Protein AF-A0A935LDK7-F1 (afdb_monomer_lite)

pLDDT: mean 86.33, std 9.88, range [52.31, 94.62]

Sequence (90 aa):
MTMEFALIHFGVGLLVVLVIDYGRARLAGESGGSLSLAPVVVGIACAALGHFLSPWATPVVLLLYAAVSINEWLQERRDKKALALRQPKP

Secondary structure (DSSP, 8-state):
--HHHHHHHHHHHHHHHHHHHHHHHHHHT-------SHHHHHHHHHHHHHHHT-TTHHHHHHHHHHHHHHHHHHHHHHHHHHHHHHS---

Radius of gyration: 17.02 Å; chains: 1; bounding box: 39×14×55 Å

Structure (mmCIF, N/CA/C/O backbone):
data_AF-A0A935LDK7-F1
#
_entry.id   AF-A0A935LDK7-F1
#
loop_
_atom_site.g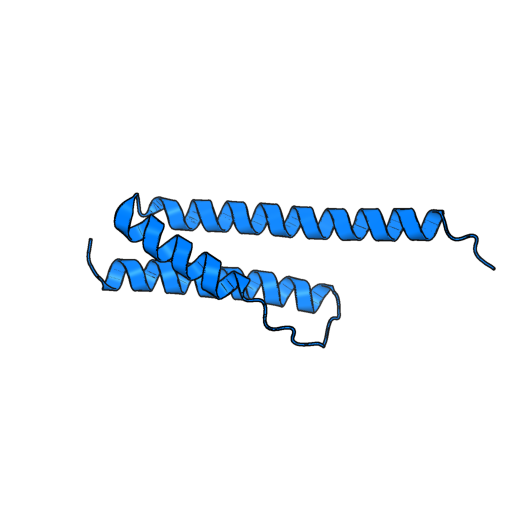roup_PDB
_atom_site.id
_atom_site.type_symbol
_atom_site.label_atom_id
_atom_site.label_alt_id
_atom_site.label_comp_id
_atom_site.label_asym_id
_atom_site.label_entity_id
_atom_site.label_seq_id
_atom_site.pdbx_PDB_ins_code
_atom_site.Cartn_x
_atom_site.Cartn_y
_atom_site.Cartn_z
_atom_site.occupancy
_atom_site.B_iso_or_equiv
_atom_site.auth_seq_id
_atom_site.auth_comp_id
_atom_site.auth_asym_id
_atom_site.auth_atom_id
_atom_site.pdbx_PDB_model_num
ATOM 1 N N . MET A 1 1 ? 14.168 0.579 -18.767 1.00 65.94 1 MET A N 1
ATOM 2 C CA . MET A 1 1 ? 12.946 -0.091 -18.268 1.00 65.94 1 MET A CA 1
ATOM 3 C C . MET A 1 1 ? 11.769 0.400 -19.110 1.00 65.94 1 MET A C 1
ATOM 5 O O . MET A 1 1 ? 11.801 1.562 -19.494 1.00 65.94 1 MET A O 1
ATOM 9 N N . THR A 1 2 ? 10.809 -0.443 -19.504 1.00 86.12 2 THR A N 1
ATOM 10 C CA . THR A 1 2 ? 9.740 -0.062 -20.461 1.00 86.12 2 THR A CA 1
ATOM 11 C C . THR A 1 2 ? 8.547 0.611 -19.769 1.00 86.12 2 THR A C 1
ATOM 13 O O . THR A 1 2 ? 8.396 0.528 -18.551 1.00 86.12 2 THR A O 1
ATOM 16 N N . MET A 1 3 ? 7.685 1.289 -20.537 1.00 85.56 3 MET A N 1
ATOM 17 C CA . MET A 1 3 ? 6.469 1.940 -20.018 1.00 85.56 3 MET A CA 1
ATOM 18 C C . MET A 1 3 ? 5.476 0.928 -19.417 1.00 85.56 3 MET A C 1
ATOM 20 O O . MET A 1 3 ? 4.872 1.188 -18.381 1.00 85.56 3 MET A O 1
ATOM 24 N N . GLU A 1 4 ? 5.379 -0.264 -20.010 1.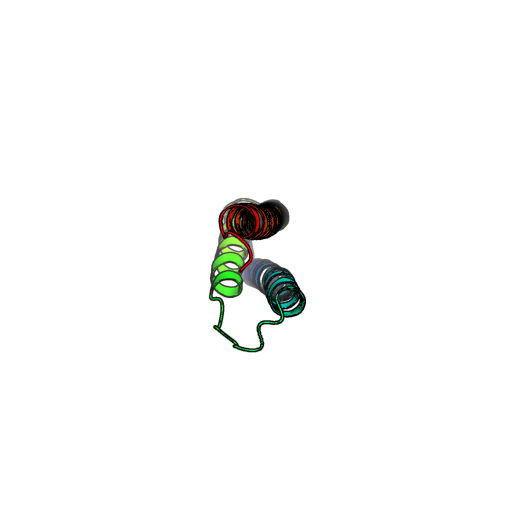00 88.44 4 GLU A N 1
ATOM 25 C CA . GLU A 1 4 ? 4.559 -1.379 -19.513 1.00 88.44 4 GLU A CA 1
ATOM 26 C C . GLU A 1 4 ? 4.966 -1.807 -18.098 1.00 88.44 4 GLU A C 1
ATOM 28 O O . GLU A 1 4 ? 4.117 -2.078 -17.252 1.00 88.44 4 GLU A O 1
ATOM 33 N N . PHE A 1 5 ? 6.268 -1.788 -17.805 1.00 87.56 5 PHE A N 1
ATOM 34 C CA . PHE A 1 5 ? 6.787 -2.126 -16.486 1.00 87.56 5 PHE A CA 1
ATOM 35 C C . PHE A 1 5 ? 6.281 -1.157 -15.406 1.00 87.56 5 PHE A C 1
ATOM 37 O O . PHE A 1 5 ? 5.841 -1.589 -14.339 1.00 87.56 5 PHE A O 1
ATOM 44 N N . ALA A 1 6 ? 6.284 0.147 -15.700 1.00 87.25 6 ALA A N 1
ATOM 45 C CA . ALA A 1 6 ? 5.777 1.171 -14.787 1.00 87.25 6 ALA A CA 1
ATOM 46 C C . ALA A 1 6 ? 4.262 1.035 -14.564 1.00 87.25 6 ALA A C 1
ATOM 48 O O . ALA A 1 6 ? 3.798 1.160 -13.431 1.00 87.25 6 ALA A O 1
ATOM 49 N N . LEU A 1 7 ? 3.500 0.710 -15.616 1.00 91.69 7 LEU A N 1
ATOM 50 C CA . LEU A 1 7 ? 2.054 0.480 -15.526 1.00 91.69 7 LEU A CA 1
ATOM 51 C C . LEU A 1 7 ? 1.709 -0.736 -14.659 1.00 91.69 7 LEU A C 1
ATOM 53 O O . LEU A 1 7 ? 0.758 -0.675 -13.883 1.00 91.69 7 LEU A O 1
ATOM 57 N N . ILE A 1 8 ? 2.497 -1.811 -14.732 1.00 93.06 8 ILE A N 1
ATOM 58 C CA . ILE A 1 8 ? 2.317 -2.980 -13.859 1.00 93.06 8 ILE A CA 1
ATOM 59 C C . ILE A 1 8 ? 2.561 -2.594 -12.394 1.00 93.06 8 ILE A C 1
ATOM 61 O O . ILE A 1 8 ? 1.751 -2.928 -11.533 1.00 93.06 8 ILE A O 1
ATOM 65 N N . HIS A 1 9 ? 3.630 -1.850 -12.102 1.00 91.00 9 HIS A N 1
ATOM 66 C CA . HIS A 1 9 ? 3.956 -1.443 -10.729 1.00 91.00 9 HIS A CA 1
ATOM 67 C C . HIS A 1 9 ? 2.922 -0.453 -10.175 1.00 91.00 9 HIS A C 1
ATOM 69 O O . HIS A 1 9 ? 2.532 -0.561 -9.011 1.00 91.00 9 HIS A O 1
ATOM 75 N N . PHE A 1 10 ? 2.411 0.446 -11.025 1.00 92.88 10 PHE A N 1
ATOM 76 C CA . PHE A 1 10 ? 1.265 1.294 -10.709 1.00 92.88 10 PHE A CA 1
ATOM 77 C C . PHE A 1 10 ? 0.025 0.462 -10.373 1.00 92.88 10 PHE A C 1
ATOM 79 O O . PHE A 1 10 ? -0.555 0.634 -9.306 1.00 92.88 10 PHE A O 1
ATOM 86 N N . GLY A 1 11 ? -0.365 -0.452 -11.266 1.00 92.94 11 GLY A N 1
ATOM 87 C CA . GLY A 1 11 ? -1.583 -1.248 -11.132 1.00 92.94 11 GLY A CA 1
ATOM 88 C C . GLY A 1 11 ? -1.560 -2.162 -9.909 1.00 92.94 11 GLY A C 1
ATOM 89 O O . GLY A 1 11 ? -2.538 -2.214 -9.167 1.00 92.94 11 GLY A O 1
ATOM 90 N N . VAL A 1 12 ? -0.430 -2.824 -9.650 1.00 93.69 12 VAL A N 1
ATOM 91 C CA . VAL A 1 12 ? -0.239 -3.650 -8.448 1.00 93.69 12 VAL A CA 1
ATOM 92 C C . VAL A 1 12 ? -0.285 -2.784 -7.188 1.00 93.69 12 VAL A C 1
ATOM 94 O O . VAL A 1 12 ? -0.987 -3.133 -6.240 1.00 93.69 12 VAL A O 1
ATOM 97 N N . GLY A 1 13 ? 0.403 -1.637 -7.188 1.00 91.19 13 GLY A N 1
ATOM 98 C CA . GLY A 1 13 ? 0.371 -0.680 -6.082 1.00 91.19 13 GLY A CA 1
ATOM 99 C C . GLY A 1 13 ? -1.047 -0.204 -5.759 1.00 91.19 13 GLY A C 1
ATOM 100 O O . GLY A 1 13 ? -1.503 -0.317 -4.623 1.00 91.19 13 GLY A O 1
ATOM 101 N N . LEU A 1 14 ? -1.761 0.259 -6.785 1.00 94.56 14 LEU A N 1
ATOM 102 C CA . LEU A 1 14 ? -3.133 0.748 -6.702 1.00 94.56 14 LEU A CA 1
ATOM 103 C C . LEU A 1 14 ? -4.082 -0.328 -6.160 1.00 94.56 14 LEU A C 1
ATOM 105 O O . LEU A 1 14 ? -4.832 -0.072 -5.219 1.00 94.56 14 LEU A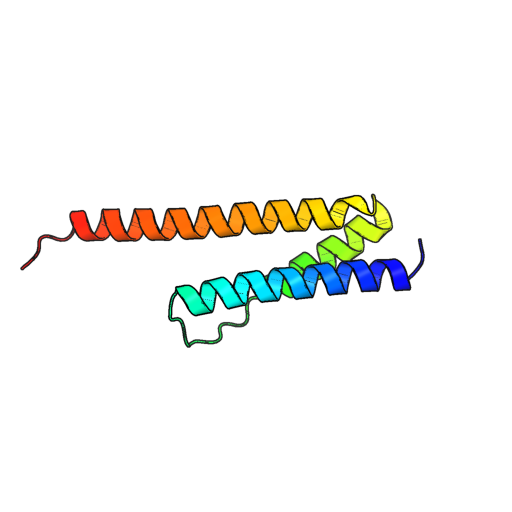 O 1
ATOM 109 N N . LEU A 1 15 ? -4.046 -1.531 -6.739 1.00 94.19 15 LEU A N 1
ATOM 110 C CA . LEU A 1 15 ? -4.973 -2.607 -6.394 1.00 94.19 15 LEU A CA 1
ATOM 111 C C . LEU A 1 15 ? -4.772 -3.092 -4.956 1.00 94.19 15 LEU A C 1
ATOM 113 O O . LEU A 1 15 ? -5.745 -3.246 -4.221 1.00 94.19 15 LEU A O 1
ATOM 117 N N . VAL A 1 16 ? -3.524 -3.314 -4.537 1.00 93.00 16 VAL A N 1
ATOM 118 C CA . VAL A 1 16 ? -3.236 -3.815 -3.185 1.00 93.00 16 VAL A CA 1
ATOM 119 C C . VAL A 1 16 ? -3.655 -2.796 -2.128 1.00 93.00 16 VAL A C 1
ATOM 121 O O . VAL A 1 16 ? -4.278 -3.166 -1.133 1.00 93.00 16 VAL A O 1
ATOM 124 N N . VAL A 1 17 ? -3.373 -1.513 -2.351 1.00 91.75 17 VAL A N 1
ATOM 125 C CA . VAL A 1 17 ? -3.751 -0.462 -1.400 1.00 91.75 17 VAL A CA 1
ATOM 126 C C . VAL A 1 17 ? -5.264 -0.266 -1.355 1.00 91.75 17 VAL A C 1
ATOM 128 O O . VAL A 1 17 ? -5.817 -0.152 -0.266 1.00 91.75 17 VAL A O 1
ATOM 131 N N . LEU A 1 18 ? -5.956 -0.339 -2.499 1.00 91.12 18 LEU A N 1
ATOM 132 C CA . LEU A 1 18 ? -7.424 -0.351 -2.528 1.00 91.12 18 LEU A CA 1
ATOM 133 C C . LEU A 1 18 ? -8.008 -1.490 -1.687 1.00 91.12 18 LEU A C 1
ATOM 135 O O . LEU A 1 18 ? -8.981 -1.278 -0.969 1.00 91.12 18 LEU A O 1
ATOM 139 N N . VAL A 1 19 ? -7.423 -2.690 -1.753 1.00 91.31 19 VAL A N 1
ATOM 140 C CA . VAL A 1 19 ? -7.876 -3.838 -0.953 1.00 91.31 19 VAL A CA 1
ATOM 141 C C . VAL A 1 19 ? -7.668 -3.592 0.544 1.00 91.31 19 VAL A C 1
ATOM 143 O O . VAL A 1 19 ? -8.552 -3.919 1.338 1.00 91.31 19 VAL A O 1
ATOM 146 N N . ILE A 1 20 ? -6.539 -2.995 0.938 1.00 89.62 20 ILE A N 1
ATOM 147 C CA . ILE A 1 20 ? -6.258 -2.645 2.341 1.00 89.62 20 ILE A CA 1
ATOM 148 C C . ILE A 1 20 ? -7.257 -1.596 2.845 1.00 89.62 20 ILE A C 1
ATOM 150 O O . ILE A 1 20 ? -7.883 -1.807 3.887 1.00 89.62 20 ILE A O 1
ATOM 154 N N . ASP A 1 21 ? -7.453 -0.512 2.093 1.00 88.06 21 ASP A N 1
ATOM 155 C CA . ASP A 1 21 ? -8.381 0.569 2.444 1.00 88.06 21 ASP A CA 1
ATOM 156 C C . ASP A 1 21 ? -9.822 0.061 2.529 1.00 88.06 21 ASP A C 1
ATOM 158 O O . ASP A 1 21 ? -10.523 0.316 3.512 1.00 88.06 21 ASP A O 1
ATOM 162 N N . TYR A 1 22 ? -10.250 -0.735 1.548 1.00 87.81 22 TYR A N 1
ATOM 163 C CA . TYR A 1 22 ? -11.568 -1.362 1.559 1.00 87.81 22 TYR A CA 1
ATOM 164 C C . TYR A 1 22 ? -11.746 -2.296 2.764 1.00 87.81 22 TYR A C 1
ATOM 166 O O . TYR A 1 22 ? -12.780 -2.260 3.435 1.00 87.81 22 TYR A O 1
ATOM 174 N N . GLY A 1 23 ? -10.729 -3.104 3.079 1.00 87.81 23 GLY A N 1
ATOM 175 C CA . GLY A 1 23 ? -10.725 -3.969 4.256 1.00 87.81 23 GLY A CA 1
ATOM 176 C C . GLY A 1 23 ? -10.878 -3.179 5.558 1.00 87.81 23 GLY A C 1
ATOM 177 O O . GLY A 1 23 ? -11.695 -3.548 6.405 1.00 87.81 23 GLY A O 1
ATOM 178 N N . ARG A 1 24 ? -10.156 -2.059 5.703 1.00 86.00 24 ARG A N 1
ATOM 179 C CA . ARG A 1 24 ? -10.278 -1.156 6.861 1.00 86.00 24 ARG A CA 1
ATOM 180 C C . ARG A 1 24 ? -11.674 -0.556 6.962 1.00 86.00 24 ARG A C 1
ATOM 182 O O . ARG A 1 24 ? -12.300 -0.708 8.010 1.00 86.00 24 ARG A O 1
ATOM 189 N N . ALA A 1 25 ? -12.185 0.038 5.883 1.00 84.38 25 ALA A N 1
ATOM 190 C CA . ALA A 1 25 ? -13.528 0.621 5.852 1.00 84.38 25 ALA A CA 1
ATOM 191 C C . ALA A 1 25 ? -14.592 -0.417 6.245 1.00 84.38 25 ALA A C 1
ATOM 193 O O . ALA A 1 25 ? -15.465 -0.167 7.083 1.00 84.38 25 ALA A O 1
ATOM 194 N N . ARG A 1 26 ? -14.460 -1.644 5.721 1.00 85.00 26 ARG A N 1
ATOM 195 C CA . ARG A 1 26 ? -15.370 -2.748 6.035 1.00 85.00 26 ARG A CA 1
ATOM 196 C C . ARG A 1 26 ? -15.320 -3.167 7.506 1.00 85.00 26 ARG A C 1
ATOM 198 O O . ARG A 1 26 ? -16.374 -3.491 8.059 1.00 85.00 26 ARG A O 1
ATOM 205 N N . LEU A 1 27 ? -14.132 -3.182 8.117 1.00 84.25 27 LEU A N 1
ATOM 206 C CA . LEU A 1 27 ? -13.916 -3.510 9.534 1.00 84.25 27 LEU A CA 1
ATOM 207 C C . LEU A 1 27 ?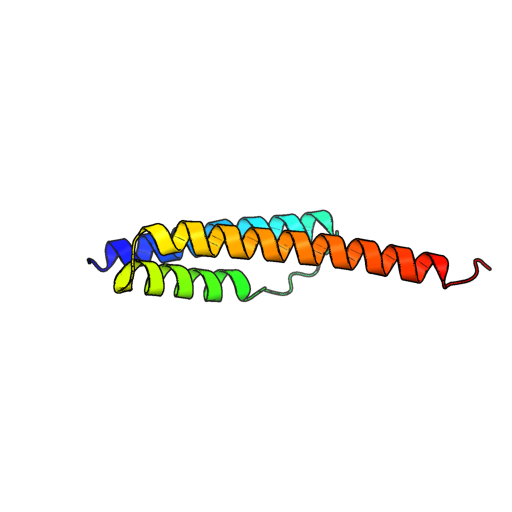 -14.344 -2.381 10.481 1.00 84.25 27 LEU A C 1
ATOM 209 O O . LEU A 1 27 ? -14.737 -2.661 11.613 1.00 84.25 27 LEU A O 1
ATOM 213 N N . ALA A 1 28 ? -14.252 -1.127 10.041 1.00 78.00 28 ALA A N 1
ATOM 214 C CA . ALA A 1 28 ? -14.664 0.045 10.807 1.00 78.00 28 ALA A CA 1
ATOM 215 C C . ALA A 1 28 ? -16.189 0.254 10.804 1.00 78.00 28 ALA A C 1
ATOM 217 O O . ALA A 1 28 ? -16.708 0.971 11.657 1.00 78.00 28 ALA A O 1
ATOM 218 N N . GLY A 1 29 ? -16.912 -0.399 9.886 1.00 74.44 29 GLY A N 1
ATOM 219 C CA . GLY A 1 29 ? -18.351 -0.188 9.705 1.00 74.44 29 GLY A CA 1
ATOM 220 C C . GLY A 1 29 ? -18.672 1.168 9.071 1.00 74.44 29 GLY A C 1
ATOM 221 O O . GLY A 1 29 ? -19.815 1.614 9.125 1.00 74.44 29 GLY A O 1
ATOM 222 N N . GLU A 1 30 ? -17.673 1.825 8.480 1.00 70.38 30 GLU A N 1
ATOM 223 C CA . GLU A 1 30 ? -17.827 3.109 7.811 1.00 70.38 30 GLU A CA 1
ATOM 224 C C . GLU A 1 30 ? -18.493 2.888 6.448 1.00 70.38 30 GLU A C 1
ATOM 226 O O . GLU A 1 30 ? -17.909 2.334 5.521 1.00 70.38 30 GLU A O 1
ATOM 231 N N . SER A 1 31 ? -19.753 3.309 6.329 1.00 57.72 31 SER A N 1
ATOM 232 C CA . SER A 1 31 ? -20.497 3.348 5.062 1.00 57.72 31 SER A CA 1
ATOM 233 C C . SER A 1 31 ? -20.269 4.647 4.277 1.00 57.72 31 SER A C 1
ATOM 235 O O . SER A 1 31 ? -20.776 4.798 3.167 1.00 57.72 31 SER A O 1
ATOM 237 N N . GLY A 1 32 ? -19.535 5.603 4.854 1.00 53.78 32 GLY A N 1
ATOM 238 C CA . GLY A 1 32 ? -19.200 6.879 4.230 1.00 53.78 32 GLY A CA 1
ATOM 239 C C . GLY A 1 32 ? -17.956 6.741 3.363 1.00 53.78 32 GLY A C 1
ATOM 240 O O . GLY A 1 32 ? -16.846 6.698 3.881 1.00 53.78 32 GLY A O 1
ATOM 241 N N . GLY A 1 33 ? -18.146 6.676 2.045 1.00 52.31 33 GLY A N 1
ATOM 242 C CA . GLY A 1 33 ? -17.075 6.612 1.050 1.00 52.31 33 GLY A CA 1
ATOM 243 C C . GLY A 1 33 ? -16.277 7.912 0.952 1.00 52.31 33 GLY A C 1
ATOM 244 O O . GLY A 1 33 ? -16.364 8.613 -0.052 1.00 52.31 33 GLY A O 1
ATOM 245 N N . SER A 1 34 ? -15.496 8.244 1.982 1.00 57.56 34 SER A N 1
ATOM 246 C CA . SER A 1 34 ? -14.417 9.214 1.819 1.00 57.56 34 SER A CA 1
ATOM 247 C C . SER A 1 34 ? -13.384 8.573 0.897 1.00 57.56 34 SER A C 1
ATOM 249 O O . SER A 1 34 ? -12.761 7.570 1.245 1.00 57.56 34 SER A O 1
ATOM 251 N N . LEU A 1 35 ? -13.287 9.087 -0.328 1.00 62.31 35 LEU A N 1
ATOM 252 C CA . LEU A 1 35 ? -12.370 8.588 -1.347 1.00 62.31 35 LEU A CA 1
ATOM 253 C C . LEU A 1 35 ? -10.931 8.837 -0.875 1.00 62.31 35 LEU A C 1
ATOM 255 O O . LEU A 1 35 ? -10.387 9.929 -1.028 1.00 62.31 35 LEU A O 1
ATOM 259 N N . SER A 1 36 ? -10.328 7.816 -0.266 1.00 79.62 36 SER A N 1
ATOM 260 C CA . SER A 1 36 ? -8.912 7.814 0.087 1.00 79.62 36 SER A CA 1
ATOM 261 C C . SER A 1 36 ? -8.087 7.996 -1.186 1.00 79.62 36 SER A C 1
ATOM 263 O O . SER A 1 36 ? -8.217 7.233 -2.143 1.00 79.62 36 SER A O 1
ATOM 265 N N . LEU A 1 37 ? -7.228 9.017 -1.205 1.00 87.69 37 LEU A N 1
ATOM 266 C CA . LEU A 1 37 ? -6.240 9.210 -2.272 1.00 87.69 37 LEU A CA 1
ATOM 267 C C . LEU A 1 37 ? -5.010 8.307 -2.091 1.00 87.69 37 LEU A C 1
ATOM 269 O O . LEU A 1 37 ? -4.165 8.248 -2.986 1.00 87.69 37 LEU A O 1
ATOM 273 N N . ALA A 1 38 ? -4.905 7.584 -0.969 1.00 86.94 38 ALA A N 1
ATOM 274 C CA . ALA A 1 38 ? -3.764 6.726 -0.669 1.00 86.94 38 ALA A CA 1
ATOM 275 C C . ALA A 1 38 ? -3.468 5.686 -1.765 1.00 86.94 38 ALA A C 1
ATOM 277 O O . ALA A 1 38 ? -2.299 5.574 -2.141 1.00 86.94 38 ALA A O 1
ATOM 278 N N . PRO A 1 39 ? -4.457 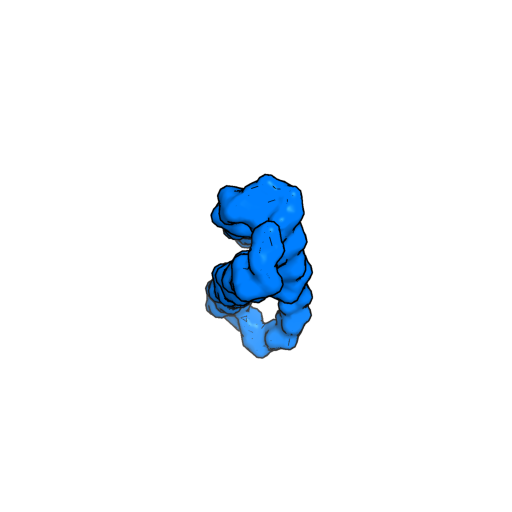4.995 -2.372 1.00 88.75 39 PRO A N 1
ATOM 279 C CA . PRO A 1 39 ? -4.169 4.033 -3.429 1.00 88.75 39 PRO A CA 1
ATOM 280 C C . PRO A 1 39 ? -3.525 4.666 -4.659 1.00 88.75 39 PRO A C 1
ATOM 282 O O . PRO A 1 39 ? -2.613 4.088 -5.247 1.00 88.75 39 PRO A O 1
ATOM 285 N N . VAL A 1 40 ? -3.957 5.873 -5.032 1.00 91.25 40 VAL A N 1
ATOM 286 C CA . VAL A 1 40 ? -3.407 6.590 -6.188 1.00 91.25 40 VAL A CA 1
ATOM 287 C C . VAL A 1 40 ? -1.980 7.047 -5.896 1.00 91.25 40 VAL A C 1
ATOM 289 O O . VAL A 1 40 ? -1.083 6.809 -6.703 1.00 91.25 40 VAL A O 1
ATOM 292 N N . VAL A 1 41 ? -1.748 7.653 -4.728 1.00 92.12 41 VAL A N 1
ATOM 293 C CA . VAL A 1 41 ? -0.420 8.148 -4.329 1.00 92.12 41 VAL A CA 1
ATOM 294 C C . VAL A 1 41 ? 0.585 7.001 -4.218 1.00 92.12 41 VAL A C 1
ATOM 296 O O . VAL A 1 41 ? 1.685 7.087 -4.767 1.00 92.12 41 VAL A O 1
ATOM 299 N N . VAL A 1 42 ? 0.205 5.901 -3.565 1.00 92.25 42 VAL A N 1
ATOM 300 C CA . VAL A 1 42 ? 1.077 4.729 -3.422 1.00 92.25 42 VAL A CA 1
ATOM 301 C C . VAL A 1 42 ? 1.278 4.027 -4.765 1.00 92.25 42 VAL A C 1
ATOM 303 O O . VAL A 1 42 ? 2.394 3.608 -5.063 1.00 92.25 42 VAL A O 1
ATOM 306 N N . GLY A 1 43 ? 0.251 3.962 -5.619 1.00 90.75 43 GLY A N 1
ATOM 307 C CA . GLY A 1 43 ? 0.383 3.477 -6.994 1.00 90.75 43 GLY A CA 1
ATOM 308 C C . GLY A 1 43 ? 1.434 4.262 -7.785 1.00 90.75 43 GLY A C 1
ATOM 309 O O . GLY A 1 43 ? 2.325 3.662 -8.388 1.00 90.75 43 GLY A O 1
ATOM 310 N N . ILE A 1 44 ? 1.391 5.599 -7.738 1.00 92.31 44 ILE A N 1
ATOM 311 C CA . ILE A 1 44 ? 2.391 6.465 -8.389 1.00 92.31 44 ILE A CA 1
ATOM 312 C C . ILE A 1 44 ? 3.789 6.211 -7.811 1.00 92.31 44 ILE A C 1
ATOM 314 O O . ILE A 1 44 ? 4.749 6.074 -8.573 1.00 92.31 44 ILE A O 1
ATOM 318 N N . ALA A 1 45 ? 3.914 6.097 -6.486 1.00 92.06 45 ALA A N 1
ATOM 319 C CA . ALA A 1 45 ? 5.191 5.807 -5.837 1.00 92.06 45 ALA A CA 1
ATOM 320 C C . ALA A 1 45 ? 5.761 4.446 -6.274 1.00 92.06 45 ALA A C 1
ATOM 322 O O . ALA A 1 45 ? 6.937 4.360 -6.627 1.00 92.06 45 ALA A O 1
ATOM 323 N N . CYS A 1 46 ? 4.933 3.399 -6.330 1.00 91.81 46 CYS A N 1
ATOM 324 C CA . CYS A 1 46 ? 5.319 2.080 -6.834 1.00 91.81 46 CYS A CA 1
ATOM 325 C C . CYS A 1 46 ? 5.783 2.141 -8.294 1.00 91.81 46 CYS A C 1
ATOM 327 O O . CYS A 1 46 ? 6.812 1.556 -8.627 1.00 91.81 46 CYS A O 1
ATOM 329 N N . ALA A 1 47 ? 5.067 2.873 -9.150 1.00 90.81 47 ALA A N 1
ATOM 330 C CA . ALA A 1 47 ? 5.426 3.048 -10.556 1.00 90.81 47 ALA A CA 1
ATOM 331 C C . ALA A 1 47 ? 6.783 3.742 -10.720 1.00 90.81 47 ALA A C 1
ATOM 333 O O . ALA A 1 47 ? 7.651 3.250 -11.443 1.00 90.81 47 ALA A O 1
ATOM 334 N N . ALA A 1 48 ? 6.978 4.861 -10.017 1.00 91.38 48 ALA A N 1
ATOM 335 C CA . ALA A 1 48 ? 8.207 5.641 -10.074 1.00 91.38 48 ALA A CA 1
ATOM 336 C C . ALA A 1 48 ? 9.394 4.847 -9.513 1.00 91.38 48 ALA A C 1
ATOM 338 O O . ALA A 1 48 ? 10.409 4.686 -10.188 1.00 91.38 48 ALA A O 1
ATOM 339 N N . LEU A 1 49 ? 9.267 4.294 -8.307 1.00 90.00 49 LEU A N 1
ATOM 340 C CA . LEU A 1 49 ? 10.360 3.564 -7.666 1.00 90.00 49 LEU A CA 1
ATOM 341 C C . LEU A 1 49 ? 10.681 2.254 -8.393 1.00 90.00 49 LEU A C 1
ATOM 343 O O . LEU A 1 49 ? 11.853 1.910 -8.545 1.00 90.00 49 LEU A O 1
ATOM 347 N N . GLY A 1 50 ? 9.655 1.559 -8.890 1.00 87.50 50 GLY A N 1
ATOM 348 C CA . GLY A 1 50 ? 9.815 0.386 -9.740 1.00 87.50 50 GLY A CA 1
ATOM 349 C C . GLY A 1 50 ? 10.617 0.709 -10.995 1.00 87.50 50 GLY A C 1
ATOM 350 O O . GLY A 1 50 ? 11.581 0.013 -11.299 1.00 87.50 50 GLY A O 1
ATOM 351 N N . HIS A 1 51 ? 10.252 1.793 -11.687 1.00 89.12 51 HIS A N 1
ATOM 352 C CA . HIS A 1 51 ? 10.874 2.191 -12.947 1.00 89.12 51 HIS A CA 1
ATOM 353 C C . HIS A 1 51 ? 12.309 2.720 -12.791 1.00 89.12 51 HIS A C 1
ATOM 355 O O . HIS A 1 51 ? 13.168 2.414 -13.620 1.00 89.12 51 HIS A O 1
ATOM 361 N N . PHE A 1 52 ? 12.564 3.531 -11.759 1.00 88.06 52 PHE A N 1
ATOM 362 C CA . PHE A 1 52 ? 13.827 4.263 -11.608 1.00 88.06 52 PHE A CA 1
ATOM 363 C C . PHE A 1 52 ? 14.843 3.594 -10.676 1.00 88.06 52 PHE A C 1
ATOM 365 O O . PHE A 1 52 ? 16.038 3.799 -10.872 1.00 88.06 52 PHE A O 1
ATOM 372 N N . LEU A 1 53 ? 14.408 2.825 -9.670 1.00 88.50 53 LEU A N 1
ATOM 373 C CA . LEU A 1 53 ? 15.319 2.217 -8.691 1.00 88.50 53 LEU A CA 1
ATOM 374 C C . LEU A 1 53 ? 15.431 0.706 -8.871 1.00 88.50 53 LEU A C 1
ATOM 376 O O . LEU A 1 53 ? 16.518 0.191 -9.120 1.00 88.50 53 LEU A O 1
ATOM 380 N N . SER A 1 54 ? 14.331 -0.020 -8.664 1.00 88.88 54 SER A N 1
ATOM 381 C CA . SER A 1 54 ? 14.355 -1.483 -8.635 1.00 88.88 54 SER A CA 1
ATOM 382 C C . SER A 1 54 ? 12.945 -2.076 -8.686 1.00 88.88 54 SER A C 1
ATOM 384 O O . SER A 1 54 ? 12.063 -1.580 -7.982 1.00 88.88 54 SER A O 1
ATOM 386 N N . PRO A 1 55 ? 12.746 -3.214 -9.381 1.00 84.94 55 PRO A N 1
ATOM 387 C CA . PRO A 1 55 ? 11.516 -4.009 -9.298 1.00 84.94 55 PRO A CA 1
ATOM 388 C C . PRO A 1 55 ? 11.114 -4.385 -7.861 1.00 84.94 55 PRO A C 1
ATOM 390 O O . PRO A 1 55 ? 9.936 -4.538 -7.548 1.00 84.94 55 PRO A O 1
ATOM 393 N N . TRP A 1 56 ? 12.092 -4.508 -6.956 1.00 90.81 56 TRP A N 1
ATOM 394 C CA . TRP A 1 56 ? 11.851 -4.831 -5.547 1.00 90.81 56 TRP A CA 1
ATOM 395 C C . TRP A 1 56 ? 11.273 -3.666 -4.738 1.00 90.81 56 TRP A C 1
ATOM 397 O O . TRP A 1 56 ? 10.842 -3.868 -3.604 1.00 90.81 56 TRP A O 1
ATOM 407 N N . ALA A 1 57 ? 11.210 -2.456 -5.298 1.00 89.12 57 ALA A N 1
ATOM 408 C CA . ALA A 1 57 ? 10.637 -1.317 -4.596 1.00 89.12 57 ALA A CA 1
ATOM 409 C C . ALA A 1 57 ? 9.130 -1.481 -4.346 1.00 89.12 57 ALA A C 1
ATOM 411 O O . ALA A 1 57 ? 8.663 -1.154 -3.261 1.00 89.12 57 ALA A O 1
ATOM 412 N N . THR A 1 58 ? 8.368 -2.039 -5.293 1.00 89.62 58 THR A N 1
ATOM 413 C CA . THR A 1 58 ? 6.920 -2.251 -5.119 1.00 89.62 58 THR A CA 1
ATOM 414 C C . THR A 1 58 ? 6.574 -3.156 -3.940 1.00 89.62 58 THR A C 1
ATOM 416 O O . THR A 1 58 ? 5.803 -2.709 -3.091 1.00 89.62 58 THR A O 1
ATOM 419 N N . PRO A 1 59 ? 7.123 -4.380 -3.801 1.00 91.19 59 PRO A N 1
ATOM 420 C CA . PRO A 1 59 ? 6.815 -5.206 -2.636 1.00 91.19 59 PRO A CA 1
ATOM 421 C C . PRO A 1 59 ? 7.256 -4.552 -1.318 1.00 91.19 59 PRO A C 1
ATOM 423 O O . PRO A 1 59 ? 6.544 -4.675 -0.326 1.00 91.19 59 PRO A O 1
ATOM 426 N N . VAL A 1 60 ? 8.368 -3.805 -1.298 1.00 94.12 60 VAL A N 1
ATOM 427 C CA . VAL A 1 60 ? 8.817 -3.074 -0.097 1.00 94.12 60 VAL A CA 1
ATOM 428 C C . VAL A 1 60 ? 7.838 -1.961 0.282 1.00 94.12 60 VAL A C 1
ATOM 430 O O . VAL A 1 60 ? 7.422 -1.886 1.436 1.00 94.12 60 VAL A O 1
ATOM 433 N N . VAL A 1 61 ? 7.430 -1.126 -0.676 1.00 92.56 61 VAL A N 1
ATOM 434 C CA . VAL A 1 61 ? 6.456 -0.044 -0.447 1.00 92.56 61 VAL A CA 1
ATOM 435 C C . VAL A 1 61 ? 5.126 -0.612 0.041 1.00 92.56 61 VAL A C 1
ATOM 437 O O . VAL A 1 61 ? 4.560 -0.097 1.002 1.00 92.56 61 VAL A O 1
ATOM 440 N N . LEU A 1 62 ? 4.654 -1.701 -0.567 1.00 92.44 62 LEU A N 1
ATOM 441 C CA . LEU A 1 62 ? 3.416 -2.365 -0.163 1.00 92.44 62 LEU A CA 1
ATOM 442 C C . LEU A 1 62 ? 3.498 -2.956 1.247 1.00 92.44 62 LEU A C 1
ATOM 444 O O . LEU A 1 62 ? 2.556 -2.804 2.023 1.00 92.44 62 LEU A O 1
ATOM 448 N N . LEU A 1 63 ? 4.618 -3.589 1.604 1.00 94.56 63 LEU A N 1
ATOM 449 C CA . LEU A 1 63 ? 4.829 -4.113 2.955 1.00 94.56 63 LEU A CA 1
ATOM 450 C C . LEU A 1 63 ? 4.866 -2.995 3.996 1.00 94.56 63 LEU A C 1
ATOM 452 O O . LEU A 1 63 ? 4.230 -3.119 5.042 1.00 94.56 63 LEU A O 1
ATOM 456 N N . LEU A 1 64 ? 5.564 -1.894 3.707 1.00 94.25 64 LEU A N 1
ATOM 457 C CA . LEU A 1 64 ? 5.602 -0.728 4.589 1.00 94.25 64 LEU A CA 1
ATOM 458 C C . LEU A 1 64 ? 4.211 -0.116 4.754 1.00 94.25 64 LEU A C 1
ATOM 460 O O . LEU A 1 64 ? 3.791 0.149 5.878 1.00 94.25 64 LEU A O 1
ATOM 464 N N . TYR A 1 65 ? 3.474 0.050 3.657 1.00 93.12 65 TYR A N 1
ATOM 465 C CA . TYR A 1 65 ? 2.119 0.584 3.697 1.00 93.12 65 TYR A CA 1
ATOM 466 C C . TYR A 1 65 ? 1.177 -0.304 4.522 1.00 93.12 65 TYR A C 1
ATOM 468 O O . TYR A 1 65 ? 0.429 0.193 5.367 1.00 93.12 65 TYR A O 1
ATOM 476 N N . ALA A 1 66 ? 1.251 -1.625 4.336 1.00 91.50 66 ALA A N 1
ATOM 477 C CA . ALA A 1 66 ? 0.481 -2.580 5.125 1.00 91.50 66 ALA A CA 1
ATOM 478 C C . ALA A 1 66 ? 0.853 -2.519 6.616 1.00 91.50 66 ALA A C 1
ATOM 480 O O . ALA A 1 66 ? -0.034 -2.480 7.468 1.00 91.50 66 ALA A O 1
ATOM 481 N N . ALA A 1 67 ? 2.147 -2.456 6.943 1.00 94.62 67 ALA A N 1
ATOM 482 C CA . ALA A 1 67 ? 2.622 -2.362 8.322 1.00 94.62 67 ALA A CA 1
ATOM 483 C C . ALA A 1 67 ? 2.142 -1.076 9.012 1.00 94.62 67 ALA A C 1
ATOM 485 O O . ALA A 1 67 ? 1.652 -1.130 10.143 1.00 94.62 67 ALA A O 1
ATOM 486 N N . VAL A 1 68 ? 2.226 0.066 8.321 1.00 93.81 68 VAL A N 1
ATOM 487 C CA . VAL A 1 68 ? 1.725 1.354 8.822 1.00 93.81 68 VAL A CA 1
ATOM 488 C C . VAL A 1 68 ? 0.213 1.295 9.025 1.00 93.81 68 VAL A C 1
ATOM 490 O O . VAL A 1 68 ? -0.261 1.633 10.107 1.00 93.81 68 VAL A O 1
ATOM 493 N N . SER A 1 69 ? -0.533 0.770 8.052 1.00 89.81 69 SER A N 1
ATOM 494 C CA . SER A 1 69 ? -1.994 0.644 8.134 1.00 89.81 69 SER A CA 1
ATOM 495 C C . SER A 1 69 ? -2.447 -0.229 9.308 1.00 89.81 69 SER A C 1
ATOM 497 O O . SER A 1 69 ? -3.404 0.102 10.010 1.00 89.81 69 SER A O 1
ATOM 499 N N . ILE A 1 70 ? -1.749 -1.342 9.556 1.00 91.62 70 ILE A N 1
ATOM 500 C CA . ILE A 1 70 ? -2.010 -2.209 10.713 1.00 91.62 70 ILE A CA 1
ATOM 501 C C . ILE A 1 70 ? -1.700 -1.461 12.011 1.00 91.62 70 ILE A C 1
ATOM 503 O O . ILE A 1 70 ? -2.488 -1.522 12.956 1.00 91.62 70 ILE A O 1
ATOM 507 N N . ASN A 1 71 ? -0.570 -0.755 12.070 1.00 94.19 71 ASN A N 1
ATOM 508 C CA . ASN A 1 71 ? -0.184 0.003 13.253 1.00 94.19 71 ASN A CA 1
ATOM 509 C C . ASN A 1 71 ? -1.201 1.110 13.580 1.00 94.19 71 ASN A C 1
ATOM 511 O O . ASN A 1 71 ? -1.613 1.215 14.732 1.00 94.19 71 ASN A O 1
ATOM 515 N N . GLU A 1 72 ? -1.663 1.872 12.588 1.00 90.62 72 GLU A N 1
ATOM 516 C CA . GLU A 1 72 ? -2.722 2.876 12.760 1.00 90.62 72 GLU A CA 1
ATOM 517 C C . GLU A 1 72 ? -4.009 2.252 13.306 1.00 90.62 72 GLU A C 1
ATOM 519 O O . GLU A 1 72 ? -4.554 2.714 14.307 1.00 90.62 72 GLU A O 1
ATOM 524 N N . TRP A 1 73 ? -4.450 1.134 12.728 1.00 87.06 73 TRP A N 1
ATOM 525 C CA . TRP A 1 73 ? -5.641 0.428 13.201 1.00 87.06 73 TRP A CA 1
ATOM 526 C C . TRP A 1 73 ? -5.507 -0.064 14.652 1.00 87.06 73 TRP A C 1
ATOM 528 O O . TRP A 1 73 ? -6.459 -0.002 15.441 1.00 87.06 73 TRP A O 1
ATOM 538 N N . LEU A 1 74 ? -4.322 -0.545 15.039 1.00 91.75 74 LEU A N 1
ATOM 539 C CA . LEU A 1 74 ? -4.040 -0.939 16.420 1.00 91.75 74 LEU A CA 1
ATOM 540 C C . LEU A 1 74 ? -4.025 0.270 17.366 1.00 91.75 74 LEU A C 1
ATOM 542 O O . LEU A 1 74 ? -4.537 0.157 18.484 1.00 91.75 74 LEU A O 1
ATOM 546 N N . GLN A 1 75 ? -3.472 1.408 16.937 1.00 91.25 75 GLN A N 1
ATOM 547 C CA . GLN A 1 75 ? -3.472 2.657 17.703 1.00 91.25 75 GLN A CA 1
ATOM 548 C C . GLN A 1 75 ? -4.899 3.163 17.930 1.00 91.25 75 GLN A C 1
ATOM 550 O O . GLN A 1 75 ? -5.299 3.318 19.083 1.00 91.25 75 GLN A O 1
ATOM 555 N N . GLU A 1 76 ? -5.720 3.251 16.880 1.00 89.25 76 GLU A N 1
ATOM 556 C CA . GLU A 1 76 ? -7.130 3.647 16.986 1.00 89.25 76 GLU A CA 1
ATOM 557 C C . GLU A 1 76 ? -7.901 2.784 18.000 1.00 89.25 76 GLU A C 1
ATOM 559 O O . GLU A 1 76 ? -8.699 3.285 18.797 1.00 89.25 76 GLU A O 1
ATOM 564 N N . ARG A 1 77 ? -7.663 1.463 18.010 1.00 87.75 77 ARG A N 1
ATOM 565 C CA . ARG A 1 77 ? -8.295 0.556 18.984 1.00 87.75 77 ARG A CA 1
ATOM 566 C C . ARG A 1 77 ? -7.814 0.797 20.410 1.00 87.75 77 ARG A C 1
ATOM 568 O O . ARG A 1 77 ? -8.613 0.671 21.342 1.00 87.75 77 ARG A O 1
ATOM 575 N N . ARG A 1 78 ? -6.528 1.090 20.604 1.00 91.56 78 ARG A N 1
ATOM 576 C CA . ARG A 1 78 ? -5.967 1.405 21.927 1.00 91.56 78 ARG A CA 1
ATOM 577 C C . ARG A 1 78 ? -6.523 2.722 22.451 1.00 91.56 78 ARG A C 1
ATOM 579 O O . ARG A 1 78 ? -6.939 2.762 23.608 1.00 91.56 78 ARG A O 1
ATOM 586 N N . ASP A 1 79 ? -6.622 3.732 21.599 1.00 91.38 79 ASP A N 1
ATOM 587 C CA . ASP A 1 79 ? -7.134 5.052 21.962 1.00 91.38 79 ASP A CA 1
ATOM 588 C C . ASP A 1 79 ? -8.621 4.990 22.315 1.00 91.38 79 ASP A C 1
ATOM 590 O O . ASP A 1 79 ? -9.027 5.485 23.367 1.00 91.38 79 ASP A O 1
ATOM 594 N N . LYS A 1 80 ? -9.428 4.266 21.528 1.00 88.31 80 LYS A N 1
ATOM 595 C CA . LYS A 1 80 ? -10.846 4.009 21.847 1.00 88.31 80 LYS A CA 1
ATOM 596 C C . LYS A 1 80 ? -11.017 3.316 23.205 1.00 88.31 80 LYS A C 1
ATOM 598 O O . LYS A 1 80 ? -11.882 3.706 23.986 1.00 88.31 80 LYS A O 1
ATOM 603 N N . LYS A 1 81 ? -10.176 2.322 23.525 1.00 88.25 81 LYS A N 1
ATOM 604 C CA . LYS A 1 81 ? -10.184 1.659 24.844 1.00 88.25 81 LYS A CA 1
ATOM 605 C C . LYS A 1 81 ? -9.772 2.609 25.970 1.00 88.25 81 LYS A C 1
ATOM 607 O O . LYS A 1 81 ? -10.412 2.616 27.017 1.00 88.25 81 LYS A O 1
ATOM 612 N N . ALA A 1 82 ? -8.729 3.411 25.763 1.00 90.62 82 ALA A N 1
ATOM 613 C CA . ALA A 1 82 ? -8.258 4.377 26.751 1.00 90.62 82 ALA A CA 1
ATOM 614 C C . ALA A 1 82 ? -9.313 5.457 27.042 1.00 90.62 82 ALA A C 1
ATOM 616 O O . ALA A 1 82 ? -9.515 5.818 28.201 1.00 90.62 82 ALA A O 1
ATOM 617 N N . LEU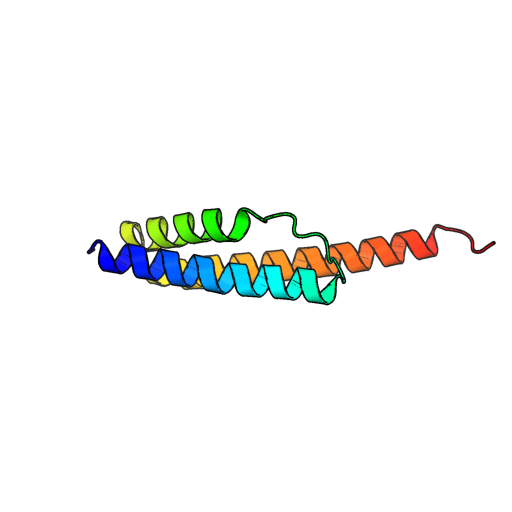 A 1 83 ? -10.022 5.931 26.015 1.00 90.19 83 LEU A N 1
ATOM 618 C CA . LEU A 1 83 ? -11.136 6.870 26.155 1.00 90.19 83 LEU A CA 1
ATOM 619 C C . LEU A 1 83 ? -12.314 6.250 26.916 1.00 90.19 83 LEU A C 1
ATOM 621 O O . LEU A 1 83 ? -12.832 6.884 27.831 1.00 90.19 83 LEU A O 1
ATOM 625 N N . ALA A 1 84 ? -12.691 5.006 26.605 1.00 88.31 84 ALA A N 1
ATOM 626 C CA . ALA A 1 84 ? -13.770 4.305 27.305 1.00 88.31 84 ALA A CA 1
ATOM 627 C C . ALA A 1 84 ? -13.498 4.122 28.811 1.00 88.31 84 ALA A C 1
ATOM 629 O O . ALA A 1 84 ? -14.428 4.173 29.605 1.00 88.31 84 ALA A O 1
ATOM 630 N N . LEU A 1 85 ? -12.233 3.951 29.214 1.00 86.75 85 LEU A N 1
ATOM 631 C CA . LEU A 1 85 ? -11.840 3.868 30.628 1.00 86.75 85 LEU A CA 1
ATOM 632 C C . LEU A 1 85 ? -11.842 5.229 31.342 1.00 86.75 85 LEU A C 1
ATOM 634 O O . LEU A 1 85 ? -11.950 5.275 32.564 1.00 86.75 85 LEU A O 1
ATOM 638 N N . ARG A 1 86 ? -11.686 6.333 30.598 1.00 83.94 86 ARG A N 1
ATOM 639 C CA . ARG A 1 86 ? -11.676 7.703 31.143 1.00 83.94 86 ARG A CA 1
ATOM 640 C C . ARG A 1 86 ? -13.069 8.309 31.284 1.00 83.94 86 ARG A C 1
ATOM 642 O O . ARG A 1 86 ? -13.218 9.270 32.030 1.00 83.94 86 ARG A O 1
ATOM 649 N N . GLN A 1 87 ? -14.062 7.793 30.565 1.00 80.06 87 GLN A N 1
ATOM 650 C CA . GLN A 1 87 ? -15.450 8.226 30.700 1.00 80.06 87 GLN A CA 1
ATOM 651 C C . GLN A 1 87 ? -16.098 7.444 31.860 1.00 80.06 87 GLN A C 1
ATOM 653 O O . GLN A 1 87 ? -16.282 6.232 31.723 1.00 80.06 87 GLN A O 1
ATOM 658 N N . PRO A 1 88 ? -16.429 8.074 33.007 1.00 59.38 88 PRO A N 1
ATOM 659 C CA . PRO A 1 88 ? -17.193 7.402 34.051 1.00 59.38 88 PRO A CA 1
ATOM 660 C C . PRO A 1 88 ? -18.560 7.021 33.477 1.00 59.38 88 PRO A C 1
ATOM 662 O O . PRO A 1 88 ? -19.261 7.852 32.900 1.00 59.38 88 PRO A O 1
ATOM 665 N N . LYS A 1 89 ? -18.907 5.737 33.587 1.00 64.50 89 LYS A N 1
ATOM 666 C CA . LYS A 1 89 ? -20.233 5.235 33.220 1.00 64.50 89 LYS A CA 1
ATOM 667 C C . LYS A 1 89 ? -21.282 5.990 34.062 1.00 64.50 89 LYS A C 1
ATOM 669 O O . LYS A 1 89 ? -21.020 6.151 35.255 1.00 64.50 89 LYS A O 1
ATOM 674 N N . PRO A 1 90 ? -22.390 6.478 33.469 1.00 63.59 90 PRO A N 1
ATOM 675 C CA . PRO A 1 90 ? -23.450 7.143 34.225 1.00 63.59 90 PRO A CA 1
ATOM 676 C C . PRO A 1 90 ? -24.056 6.221 35.287 1.00 63.59 90 PRO A C 1
ATOM 678 O O . PRO A 1 90 ? -24.043 4.982 35.074 1.00 63.59 90 PRO A O 1
#

Foldseek 3Di:
DDPVQLVVQLVLQLVLVVVLVVVVCVVVVPPDCPPDCNSNVRSNVSSVCCVPPHVVVSVVSSVVSNVVSVVVVVVVVVVVVVVVVVDPDD